Protein AF-A0A7Z0THS2-F1 (afdb_monomer_lite)

pLDDT: mean 91.46, std 7.37, range [55.81, 98.0]

Secondary structure (DSSP, 8-state):
-HHHHHHHHHHHHHHHHHHHS-HHHHHHHHTGGG-SSGGGSPPPHHHHHHHHHHHHHHHHHHHHHHHHHHHHSPPP-

Foldseek 3Di:
DVVVLVVLLVVLVVLLVVLPDDQQVVCVVPPLVVDPCSVVVRDDPVVNNVSSVVSNVSSVVSVVVSVVCVVPPDDDD

Radius of gyration: 17.33 Å; chains: 1; bounding box: 43×18×49 Å

Structure (mmCIF, N/CA/C/O backbone):
data_AF-A0A7Z0THS2-F1
#
_entry.id   AF-A0A7Z0THS2-F1
#
loop_
_atom_site.group_PDB
_atom_site.id
_atom_site.type_symbol
_atom_site.label_atom_id
_atom_site.label_alt_id
_atom_site.label_comp_id
_atom_site.label_asym_id
_atom_site.label_entity_id
_atom_site.label_seq_id
_atom_site.pdbx_PDB_ins_code
_atom_site.Cartn_x
_atom_site.Cartn_y
_atom_site.Cartn_z
_atom_site.occupancy
_atom_site.B_iso_or_equiv
_atom_site.auth_seq_id
_atom_site.auth_comp_id
_atom_site.auth_asym_id
_atom_site.auth_atom_id
_atom_site.pdbx_PDB_model_num
ATOM 1 N N . MET A 1 1 ? 6.666 -3.569 -25.350 1.00 75.94 1 MET A N 1
ATOM 2 C CA . MET A 1 1 ? 6.828 -4.064 -23.961 1.00 75.94 1 MET A CA 1
ATOM 3 C C . MET A 1 1 ? 7.103 -2.949 -22.957 1.00 75.94 1 MET A C 1
ATOM 5 O O . MET A 1 1 ? 6.459 -2.931 -21.919 1.00 75.94 1 MET A O 1
ATOM 9 N N . THR A 1 2 ? 7.961 -1.975 -23.269 1.00 84.50 2 THR A N 1
ATOM 10 C CA . THR A 1 2 ? 8.327 -0.872 -22.357 1.00 84.50 2 THR A CA 1
ATOM 11 C C . THR A 1 2 ? 7.140 -0.080 -21.795 1.00 84.50 2 THR A C 1
ATOM 13 O O . THR A 1 2 ? 7.073 0.134 -20.590 1.00 84.50 2 THR A O 1
ATOM 16 N N . GLY A 1 3 ? 6.156 0.284 -22.629 1.00 86.69 3 GLY A N 1
ATOM 17 C CA . GLY A 1 3 ? 4.966 1.016 -22.169 1.00 86.69 3 GLY A CA 1
ATOM 18 C C . GLY A 1 3 ? 4.128 0.254 -21.134 1.00 86.69 3 GLY A C 1
ATOM 19 O O . GLY A 1 3 ? 3.692 0.843 -20.150 1.00 86.69 3 GLY A O 1
ATOM 20 N N . LEU A 1 4 ? 3.970 -1.065 -21.301 1.00 88.38 4 LEU A N 1
ATOM 21 C CA . LEU A 1 4 ? 3.256 -1.917 -20.340 1.00 88.38 4 LEU A CA 1
ATOM 22 C C . LEU A 1 4 ? 3.994 -2.004 -19.001 1.00 88.38 4 LEU A C 1
ATOM 24 O O . LEU A 1 4 ? 3.357 -1.965 -17.954 1.00 88.38 4 LEU A O 1
ATOM 28 N N . MET A 1 5 ? 5.327 -2.077 -19.026 1.00 89.94 5 MET A N 1
ATOM 29 C CA . MET A 1 5 ? 6.125 -2.127 -17.800 1.00 89.94 5 MET A CA 1
ATOM 30 C C . MET A 1 5 ? 6.072 -0.796 -17.035 1.00 89.94 5 MET A C 1
ATOM 32 O O . MET A 1 5 ? 5.889 -0.797 -15.822 1.00 89.94 5 MET A O 1
ATOM 36 N N . ILE A 1 6 ? 6.158 0.343 -17.735 1.00 92.00 6 ILE A N 1
ATOM 37 C CA . ILE A 1 6 ? 6.003 1.675 -17.124 1.00 92.00 6 ILE A CA 1
ATOM 38 C C . ILE A 1 6 ? 4.602 1.827 -16.525 1.00 92.00 6 ILE A C 1
ATOM 40 O O . ILE A 1 6 ? 4.462 2.260 -15.383 1.00 92.00 6 ILE A O 1
ATOM 44 N N . PHE A 1 7 ? 3.567 1.425 -17.264 1.00 93.75 7 PHE A N 1
ATOM 45 C CA . PHE A 1 7 ? 2.200 1.420 -16.752 1.00 93.75 7 PHE A CA 1
ATOM 46 C C . PHE A 1 7 ? 2.068 0.545 -15.497 1.00 93.75 7 PHE A C 1
ATOM 48 O O . PHE A 1 7 ? 1.504 0.987 -14.499 1.00 93.75 7 PHE A O 1
ATOM 55 N N . GLY A 1 8 ? 2.653 -0.655 -15.505 1.00 93.81 8 GLY A N 1
ATOM 56 C CA . GLY A 1 8 ? 2.685 -1.543 -14.344 1.00 93.81 8 GLY A CA 1
ATOM 57 C C . GLY A 1 8 ? 3.352 -0.902 -13.122 1.00 93.81 8 GLY A C 1
ATOM 58 O O . GLY A 1 8 ? 2.825 -1.008 -12.014 1.00 93.81 8 GLY A O 1
ATOM 59 N N . LEU A 1 9 ? 4.469 -0.189 -13.311 1.00 94.75 9 LEU A N 1
ATOM 60 C CA . LEU A 1 9 ? 5.133 0.545 -12.229 1.00 94.75 9 LEU A CA 1
ATOM 61 C C . LEU A 1 9 ? 4.221 1.633 -11.658 1.00 94.75 9 LEU A C 1
ATOM 63 O O . LEU A 1 9 ? 4.0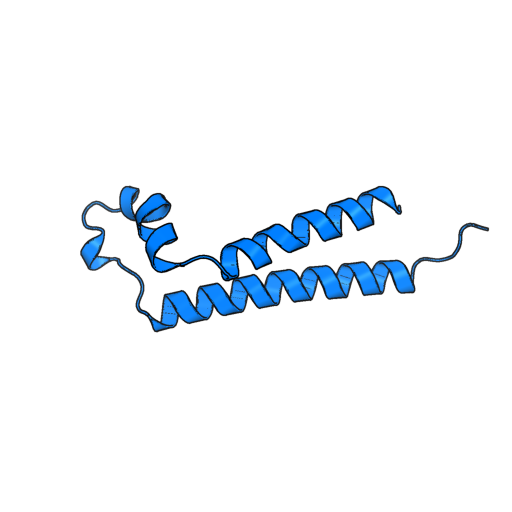86 1.723 -10.441 1.00 94.75 9 LEU A O 1
ATOM 67 N N . LEU A 1 10 ? 3.534 2.405 -12.504 1.00 96.69 10 LEU A N 1
ATOM 68 C CA . LEU A 1 10 ? 2.575 3.415 -12.044 1.00 96.69 10 LEU A CA 1
ATOM 69 C C . LEU A 1 10 ? 1.428 2.787 -11.240 1.00 96.69 10 LEU A C 1
ATOM 71 O O . LEU A 1 10 ? 1.077 3.287 -10.172 1.00 96.69 10 LEU A O 1
ATOM 75 N N . VAL A 1 11 ? 0.888 1.656 -11.703 1.00 95.88 11 VAL A N 1
ATOM 76 C CA . VAL A 1 11 ? -0.160 0.913 -10.985 1.00 95.88 11 VAL A CA 1
ATOM 77 C C . VAL A 1 11 ? 0.342 0.395 -9.635 1.00 95.88 11 VAL A C 1
ATOM 79 O O . VAL A 1 11 ? -0.393 0.452 -8.650 1.00 95.88 11 VAL A O 1
ATOM 82 N N . SER A 1 12 ? 1.600 -0.046 -9.543 1.00 95.12 12 SER A N 1
ATOM 83 C CA . SER A 1 12 ? 2.186 -0.543 -8.290 1.00 95.12 12 SER A CA 1
ATOM 84 C C . SER A 1 12 ? 2.257 0.518 -7.183 1.00 95.12 12 SER A C 1
ATOM 86 O O . SER A 1 12 ? 2.256 0.171 -6.000 1.00 95.12 12 SER A O 1
ATOM 88 N N . LEU A 1 13 ? 2.250 1.809 -7.538 1.00 95.00 13 LEU A N 1
ATOM 89 C CA . LEU A 1 13 ? 2.241 2.911 -6.574 1.00 95.00 13 LEU A CA 1
ATOM 90 C C . LEU A 1 13 ? 0.896 3.039 -5.852 1.00 95.00 13 LEU A C 1
ATOM 92 O O . LEU A 1 13 ? 0.863 3.543 -4.734 1.00 95.00 13 LEU A O 1
ATOM 96 N N . ILE A 1 14 ? -0.203 2.561 -6.445 1.00 96.19 14 ILE A N 1
ATOM 97 C CA . ILE A 1 14 ? -1.554 2.667 -5.874 1.00 96.19 14 ILE A CA 1
ATOM 98 C C . ILE A 1 14 ? -1.647 1.960 -4.511 1.00 96.19 14 ILE A C 1
ATOM 100 O O . ILE A 1 14 ? -1.980 2.631 -3.531 1.00 96.19 14 ILE A O 1
ATOM 104 N N . PRO A 1 15 ? -1.333 0.653 -4.377 1.00 95.19 15 PRO A N 1
ATOM 105 C CA . PRO A 1 15 ? -1.360 -0.005 -3.073 1.00 95.19 15 PRO A CA 1
ATOM 106 C C . PRO A 1 15 ? -0.357 0.615 -2.093 1.00 95.19 15 PRO A C 1
ATOM 108 O O . PRO A 1 15 ? -0.670 0.734 -0.912 1.00 95.19 15 PRO A O 1
ATOM 111 N N . GLY A 1 16 ? 0.804 1.086 -2.563 1.00 93.75 16 GLY A N 1
ATOM 112 C CA . GLY A 1 16 ? 1.798 1.751 -1.717 1.00 93.75 16 GLY A CA 1
ATOM 113 C C . GLY A 1 16 ? 1.262 3.053 -1.120 1.00 93.75 16 GLY A C 1
ATOM 114 O O . GLY A 1 16 ? 1.294 3.237 0.096 1.00 93.75 16 GLY A O 1
ATOM 115 N N . ALA A 1 17 ? 0.682 3.915 -1.957 1.00 95.00 17 ALA A N 1
ATOM 116 C CA . ALA A 1 17 ? 0.029 5.148 -1.536 1.00 95.00 17 ALA A CA 1
ATOM 117 C C . ALA A 1 17 ? -1.125 4.859 -0.570 1.00 95.00 17 ALA A C 1
ATOM 119 O O . ALA A 1 17 ? -1.182 5.458 0.502 1.00 95.00 17 ALA A O 1
ATOM 120 N N . LEU A 1 18 ? -1.989 3.888 -0.889 1.00 94.12 18 LEU A N 1
ATOM 121 C CA . LEU A 1 18 ? -3.070 3.466 0.004 1.00 94.12 18 LEU A CA 1
ATOM 122 C C . LEU A 1 18 ? -2.537 2.975 1.352 1.00 94.12 18 LEU A C 1
ATOM 124 O O . LEU A 1 18 ? -3.107 3.331 2.374 1.00 94.12 18 LEU A O 1
ATOM 128 N N . GLY A 1 19 ? -1.441 2.215 1.388 1.00 92.44 19 GLY A N 1
ATOM 129 C CA . GLY A 1 19 ? -0.817 1.749 2.630 1.00 92.44 19 GLY A CA 1
ATOM 130 C C . GLY A 1 19 ? -0.229 2.875 3.490 1.00 92.44 19 GLY A C 1
ATOM 131 O O . GLY A 1 19 ? -0.146 2.740 4.711 1.00 92.44 19 GLY A O 1
ATOM 132 N N . LEU A 1 20 ? 0.159 4.002 2.890 1.00 93.62 20 LEU A N 1
ATOM 133 C CA . LEU A 1 20 ? 0.673 5.171 3.614 1.00 93.62 20 LEU A CA 1
ATOM 134 C C . LEU A 1 20 ? -0.431 6.072 4.180 1.00 93.62 20 LEU A C 1
ATOM 136 O O . LEU A 1 20 ? -0.172 6.824 5.119 1.00 93.62 20 LEU A O 1
ATOM 140 N N . LEU A 1 21 ? -1.648 5.987 3.645 1.00 94.88 21 LEU A N 1
ATOM 141 C CA . LEU A 1 21 ? 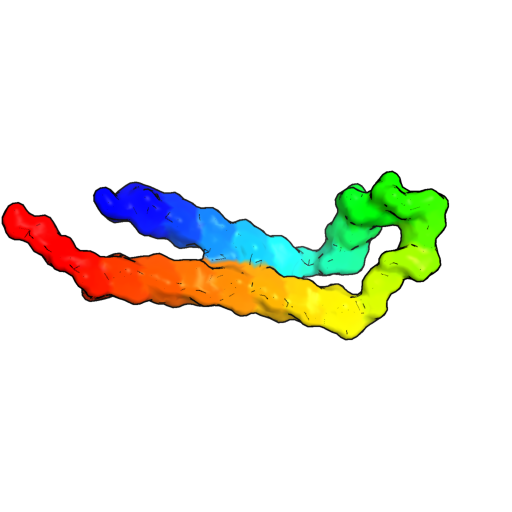-2.798 6.710 4.177 1.00 94.88 21 LEU A CA 1
ATOM 142 C C . LEU A 1 21 ? -3.271 6.119 5.514 1.00 94.88 21 LEU A C 1
ATOM 144 O O . LEU A 1 21 ? -3.057 4.945 5.832 1.00 94.88 21 LEU A O 1
ATOM 148 N N . ASP A 1 22 ? -3.973 6.950 6.283 1.00 92.06 22 ASP A N 1
ATOM 149 C CA . ASP A 1 22 ? -4.635 6.543 7.520 1.00 92.06 22 ASP A CA 1
ATOM 150 C C . ASP A 1 22 ? -5.744 5.517 7.220 1.00 92.06 22 ASP A C 1
ATOM 152 O O . ASP A 1 22 ? -6.825 5.855 6.723 1.00 92.06 22 ASP A O 1
ATOM 156 N N . GLN A 1 23 ? -5.456 4.247 7.528 1.00 92.69 23 GLN A N 1
ATOM 157 C CA . GLN A 1 23 ? -6.360 3.122 7.282 1.00 92.69 23 GLN A CA 1
ATOM 158 C C . GLN A 1 23 ? -7.676 3.260 8.048 1.00 92.69 23 GLN A C 1
ATOM 160 O O . GLN A 1 23 ? -8.729 2.932 7.502 1.00 92.69 23 GLN A O 1
ATOM 165 N N . LYS A 1 24 ? -7.637 3.787 9.278 1.00 93.06 24 LYS A N 1
ATOM 166 C CA . LYS A 1 24 ? -8.831 3.967 10.108 1.00 93.06 24 LYS A CA 1
ATOM 167 C C . LYS A 1 24 ? -9.743 5.018 9.491 1.00 93.06 24 LYS A C 1
ATOM 169 O O . LYS A 1 24 ? -10.938 4.784 9.312 1.00 93.06 24 LYS A O 1
ATOM 174 N N . LYS A 1 25 ? -9.175 6.148 9.062 1.00 92.81 25 LYS A N 1
ATOM 175 C CA . LYS A 1 25 ? -9.934 7.196 8.366 1.00 92.81 25 LYS A CA 1
ATOM 176 C C . LYS A 1 25 ? -10.530 6.702 7.047 1.00 92.81 25 LYS A C 1
ATOM 178 O O . LYS A 1 25 ? -11.664 7.049 6.719 1.00 92.81 25 LYS A O 1
ATOM 183 N N . MET A 1 26 ? -9.790 5.900 6.281 1.00 93.00 26 MET A N 1
ATOM 184 C CA . MET A 1 26 ? -10.304 5.309 5.041 1.00 93.00 26 MET A CA 1
ATOM 185 C C . MET A 1 26 ? -11.430 4.311 5.300 1.00 93.00 26 MET A C 1
ATOM 187 O O . MET A 1 26 ? -12.436 4.333 4.591 1.00 93.00 26 MET A O 1
ATOM 191 N N . TRP A 1 27 ? -11.300 3.478 6.329 1.00 94.38 27 TRP A N 1
ATOM 192 C CA . TRP A 1 27 ? -12.347 2.542 6.716 1.00 94.38 27 TRP A CA 1
ATOM 193 C C . TRP A 1 27 ? -13.644 3.275 7.072 1.00 94.38 27 TRP A C 1
ATOM 195 O O . TRP A 1 27 ? -14.691 2.960 6.506 1.00 94.38 27 TRP A O 1
ATOM 205 N N . TRP A 1 28 ? -13.566 4.336 7.880 1.00 94.31 28 TRP A N 1
ATOM 206 C CA . TRP A 1 28 ? -14.730 5.162 8.220 1.00 94.31 28 TRP A CA 1
ATOM 207 C C . TRP A 1 28 ? -15.359 5.865 7.009 1.00 94.31 28 TRP A C 1
ATOM 209 O O . TRP A 1 28 ? -16.573 6.031 6.945 1.00 94.31 28 TRP A O 1
ATOM 219 N N . ARG A 1 29 ? -14.561 6.250 6.008 1.00 93.81 29 ARG A N 1
ATOM 220 C CA . ARG A 1 29 ? -15.072 6.903 4.791 1.00 93.81 29 ARG A CA 1
ATOM 221 C C . ARG A 1 29 ? -15.739 5.943 3.811 1.00 93.81 29 ARG A C 1
ATOM 223 O O . ARG A 1 29 ? -16.707 6.323 3.156 1.00 93.81 29 ARG A O 1
ATOM 230 N N . PHE A 1 30 ? -15.205 4.734 3.662 1.00 92.44 30 PHE A N 1
ATOM 231 C CA . PHE A 1 30 ? -15.592 3.844 2.564 1.00 92.44 30 PHE A CA 1
ATOM 232 C C . PHE A 1 30 ? -16.282 2.559 3.010 1.00 92.44 30 PHE A C 1
ATOM 234 O O . PHE A 1 30 ? -17.161 2.089 2.292 1.00 92.44 30 PHE A O 1
ATOM 241 N N . GLN A 1 31 ? -15.902 1.994 4.157 1.00 91.00 31 GLN A N 1
ATOM 242 C CA . GLN A 1 31 ? -16.428 0.715 4.637 1.00 91.00 31 GLN A CA 1
ATOM 243 C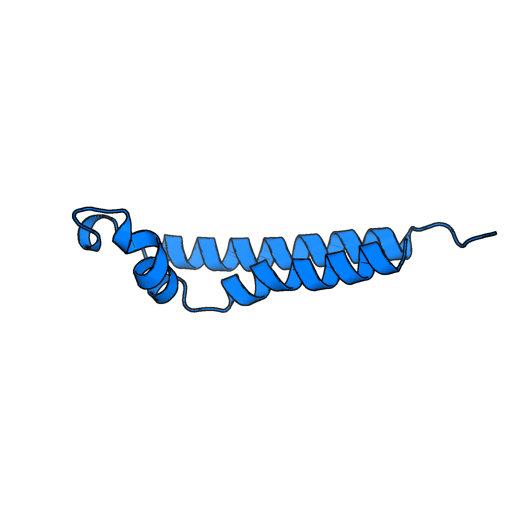 C . GLN A 1 31 ? -17.495 0.863 5.715 1.00 91.00 31 GLN A C 1
ATOM 245 O O . GLN A 1 31 ? -18.451 0.095 5.691 1.00 91.00 31 GLN A O 1
ATOM 250 N N . ALA A 1 32 ? -17.388 1.850 6.609 1.00 92.81 32 ALA A N 1
ATOM 251 C CA . ALA A 1 32 ? -18.359 2.041 7.690 1.00 92.81 32 ALA A CA 1
ATOM 252 C C . ALA A 1 32 ? -19.799 2.155 7.169 1.00 92.81 32 ALA A C 1
ATOM 254 O O . ALA A 1 32 ? -20.704 1.563 7.741 1.00 92.81 32 ALA A O 1
ATOM 255 N N . LYS A 1 33 ? -20.001 2.813 6.020 1.00 93.38 33 LYS A N 1
ATOM 256 C CA . L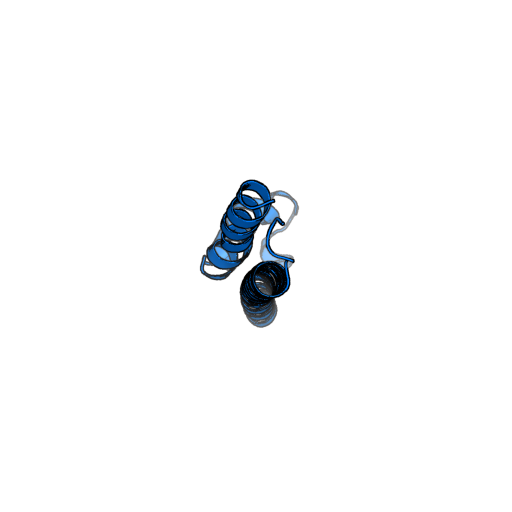YS A 1 33 ? -21.316 2.953 5.369 1.00 93.38 33 LYS A CA 1
ATOM 257 C C . LYS A 1 33 ? -21.999 1.630 4.987 1.00 93.38 33 LYS A C 1
ATOM 259 O O . LYS A 1 33 ? -23.185 1.639 4.689 1.00 93.38 33 LYS A O 1
ATOM 264 N N . ASN A 1 34 ? -21.260 0.520 4.947 1.00 92.50 34 ASN A N 1
ATOM 265 C CA . ASN A 1 34 ? -21.797 -0.799 4.606 1.00 92.50 34 ASN A CA 1
ATOM 266 C C . ASN A 1 34 ? -22.317 -1.561 5.838 1.00 92.50 34 ASN A C 1
ATOM 268 O O . ASN A 1 34 ? -22.864 -2.650 5.686 1.00 92.50 34 ASN A O 1
ATOM 272 N N . TYR A 1 35 ? -22.137 -1.019 7.046 1.00 91.50 35 TYR A N 1
ATOM 273 C CA . TYR A 1 35 ? -22.556 -1.644 8.297 1.00 91.50 35 TYR A CA 1
ATOM 274 C C . TYR A 1 35 ? -23.676 -0.834 8.957 1.00 91.50 35 TYR A C 1
ATOM 276 O O . TYR A 1 35 ? -23.616 0.390 9.000 1.00 91.50 35 TYR A O 1
ATOM 284 N N . ALA A 1 36 ? -24.676 -1.522 9.519 1.00 89.88 36 ALA A N 1
ATOM 285 C CA . ALA A 1 36 ? -25.751 -0.879 10.285 1.00 89.88 36 ALA A CA 1
ATOM 286 C C . ALA A 1 36 ? -25.244 -0.251 11.599 1.00 89.88 36 ALA A C 1
ATOM 288 O O . ALA A 1 36 ? -25.749 0.784 12.022 1.00 89.88 36 ALA A O 1
ATOM 289 N N . HIS A 1 37 ? -24.219 -0.865 12.201 1.00 91.25 37 HIS A N 1
ATOM 290 C CA . HIS A 1 37 ? -23.571 -0.439 13.445 1.00 91.25 37 HIS A CA 1
ATOM 291 C C . HIS A 1 37 ? -22.043 -0.442 13.269 1.00 91.25 37 HIS A C 1
ATOM 293 O O . HIS A 1 37 ? -21.377 -1.421 13.623 1.00 91.25 37 HIS A O 1
ATOM 299 N N . PRO A 1 38 ? -21.466 0.594 12.635 1.00 88.75 38 PRO A N 1
ATOM 300 C CA . PRO A 1 38 ? -20.052 0.613 12.268 1.00 88.75 38 PRO A CA 1
ATOM 301 C C . PRO A 1 38 ? -19.112 0.541 13.475 1.00 88.75 38 PRO A C 1
ATOM 303 O O . PRO A 1 38 ? -18.113 -0.165 13.433 1.00 88.75 38 PRO A O 1
ATOM 306 N N . GLU A 1 39 ? -19.448 1.206 14.574 1.00 89.56 39 GLU A N 1
ATOM 307 C CA . GLU A 1 39 ? -18.647 1.239 15.801 1.00 89.56 39 GLU A CA 1
ATOM 308 C C . GLU A 1 39 ? -18.385 -0.148 16.414 1.00 89.56 39 GLU A C 1
ATOM 310 O O . GLU A 1 39 ? -17.344 -0.356 17.031 1.00 89.56 39 GLU A O 1
ATOM 315 N N . HIS A 1 40 ? -19.277 -1.116 16.190 1.00 90.06 40 HIS A N 1
ATOM 316 C CA . HIS A 1 40 ? -19.116 -2.494 16.666 1.00 90.06 40 HIS A CA 1
ATOM 317 C C . 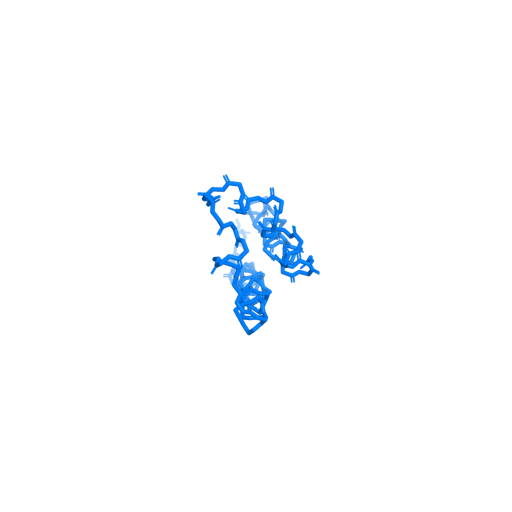HIS A 1 40 ? -18.259 -3.356 15.728 1.00 90.06 40 HIS A C 1
ATOM 319 O O . HIS A 1 40 ? -17.694 -4.363 16.149 1.00 90.06 40 HIS A O 1
ATOM 325 N N . ASN A 1 41 ? -18.157 -2.953 14.461 1.00 89.81 41 ASN A N 1
ATOM 326 C CA . ASN A 1 41 ? -17.444 -3.674 13.408 1.00 89.81 41 ASN A CA 1
ATOM 327 C C . ASN A 1 41 ? -16.119 -2.997 13.032 1.00 89.81 41 ASN A C 1
ATOM 329 O O . ASN A 1 41 ? -15.486 -3.397 12.050 1.00 89.81 41 ASN A O 1
ATOM 333 N N . GLU A 1 42 ? -15.701 -1.969 13.780 1.00 91.50 42 GLU A N 1
ATOM 334 C CA . GLU A 1 42 ? -14.422 -1.306 13.558 1.00 91.50 42 GLU A CA 1
ATOM 335 C C . GLU A 1 42 ? -13.276 -2.322 13.744 1.00 91.50 42 GLU A C 1
ATOM 337 O O . GLU A 1 42 ? -13.181 -2.984 14.782 1.00 91.50 42 GLU A O 1
ATOM 342 N N . PRO A 1 43 ? -12.381 -2.467 12.751 1.00 90.94 43 PRO A N 1
ATOM 343 C CA . PRO A 1 43 ? -11.206 -3.310 12.884 1.00 90.94 43 PRO A CA 1
ATOM 344 C C . PRO A 1 43 ? -10.322 -2.881 14.060 1.00 90.94 43 PRO A C 1
ATOM 346 O O . PRO A 1 43 ? -10.147 -1.697 14.338 1.00 90.94 43 PRO A O 1
ATOM 349 N N . SER A 1 44 ? -9.675 -3.849 14.710 1.00 92.19 44 SER A N 1
ATOM 350 C CA . SER A 1 44 ? -8.685 -3.546 15.746 1.00 92.19 44 SER A CA 1
ATOM 351 C C . SER A 1 44 ? -7.469 -2.800 15.180 1.00 92.19 44 SER A C 1
ATOM 353 O O . SER A 1 44 ? -7.129 -2.925 13.999 1.00 92.19 44 SER A O 1
ATOM 355 N N . GLU A 1 45 ? -6.728 -2.088 16.034 1.00 92.00 45 GLU A N 1
ATOM 356 C CA . GLU A 1 45 ? -5.498 -1.387 15.625 1.00 92.00 45 GLU A CA 1
ATOM 357 C C . GLU A 1 45 ? -4.482 -2.321 14.950 1.00 92.00 45 GLU A C 1
ATOM 359 O O . GLU A 1 45 ? -3.849 -1.972 13.950 1.00 92.00 45 GLU A O 1
ATOM 364 N N . GLY A 1 46 ? -4.371 -3.556 15.450 1.00 93.12 46 GLY A N 1
ATOM 365 C CA . GLY A 1 46 ? -3.534 -4.588 14.845 1.00 93.12 46 GLY A CA 1
ATOM 366 C C . GLY A 1 46 ? -3.988 -4.973 13.435 1.00 93.12 46 GLY A C 1
ATOM 367 O O . GLY A 1 46 ? -3.146 -5.216 12.571 1.00 93.12 46 GLY A O 1
ATOM 368 N N . ALA A 1 47 ? -5.297 -4.993 13.167 1.00 92.62 47 ALA A N 1
ATOM 369 C CA . ALA A 1 47 ? -5.828 -5.251 11.832 1.00 92.62 47 ALA A CA 1
ATOM 370 C C . ALA A 1 47 ? -5.488 -4.111 10.860 1.00 92.62 47 ALA A C 1
ATOM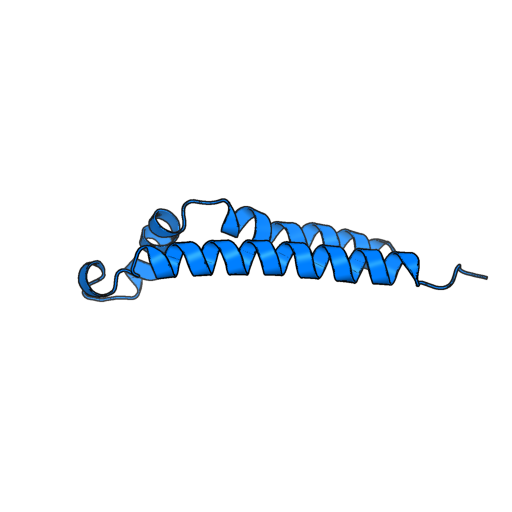 372 O O . ALA A 1 47 ? -4.989 -4.388 9.768 1.00 92.62 47 ALA A O 1
ATOM 373 N N . PHE A 1 48 ? -5.636 -2.848 11.278 1.00 93.94 48 PHE A N 1
ATOM 374 C CA . PHE A 1 48 ? -5.218 -1.695 10.472 1.00 93.94 48 PHE A CA 1
ATOM 375 C C . PHE A 1 48 ? -3.715 -1.705 10.177 1.00 93.94 48 PHE A C 1
ATOM 377 O O . PHE A 1 48 ? -3.298 -1.479 9.038 1.00 93.94 48 PHE A O 1
ATOM 384 N N . ARG A 1 49 ? -2.883 -2.032 11.174 1.00 94.19 49 ARG A N 1
ATOM 385 C CA . ARG A 1 49 ? -1.432 -2.156 10.985 1.00 94.19 49 ARG A CA 1
ATOM 386 C C . ARG A 1 49 ? -1.081 -3.273 10.002 1.00 94.19 49 ARG A C 1
ATOM 388 O O . ARG A 1 49 ? -0.243 -3.059 9.128 1.00 94.19 49 ARG A O 1
ATOM 395 N N . ARG A 1 50 ? -1.725 -4.441 10.108 1.00 95.00 50 ARG A N 1
ATOM 396 C CA . ARG A 1 50 ? -1.537 -5.547 9.155 1.00 95.00 50 ARG A CA 1
ATOM 397 C C . ARG A 1 50 ? -1.949 -5.150 7.743 1.00 95.00 50 ARG A C 1
ATOM 399 O O . ARG A 1 50 ? -1.200 -5.424 6.814 1.00 95.00 50 ARG A O 1
ATOM 406 N N . GLN A 1 51 ? -3.084 -4.473 7.584 1.00 94.50 51 GLN A N 1
ATOM 407 C CA . GLN A 1 51 ? -3.558 -4.010 6.279 1.00 94.50 51 GLN A CA 1
ATOM 408 C C . GLN A 1 51 ? -2.575 -3.025 5.638 1.00 94.50 51 GLN A C 1
ATOM 410 O O . GLN A 1 51 ? -2.219 -3.182 4.472 1.00 94.50 51 GLN A O 1
ATOM 415 N N . ARG A 1 52 ? -2.060 -2.069 6.420 1.00 95.25 52 ARG A N 1
ATOM 416 C CA . ARG A 1 52 ? -0.999 -1.153 5.987 1.00 95.25 52 ARG A CA 1
ATOM 417 C C . ARG A 1 52 ? 0.249 -1.896 5.511 1.00 95.25 52 ARG A C 1
ATOM 419 O O . ARG A 1 52 ? 0.736 -1.622 4.418 1.00 95.25 52 ARG A O 1
ATOM 426 N N . ILE A 1 53 ? 0.757 -2.833 6.313 1.00 96.94 53 ILE A N 1
ATOM 427 C CA . ILE A 1 53 ? 1.947 -3.621 5.959 1.00 96.94 53 ILE A CA 1
ATOM 428 C C . ILE A 1 53 ? 1.688 -4.428 4.684 1.00 96.94 53 ILE A C 1
ATOM 430 O O . ILE A 1 53 ? 2.501 -4.383 3.770 1.00 96.94 53 ILE A O 1
ATOM 434 N N . ALA A 1 54 ? 0.539 -5.101 4.583 1.00 97.00 54 ALA A N 1
ATOM 435 C CA . ALA A 1 54 ? 0.179 -5.895 3.414 1.00 97.00 54 ALA A CA 1
ATOM 436 C C . ALA A 1 54 ? 0.131 -5.054 2.129 1.00 97.00 54 ALA A C 1
ATOM 438 O O . ALA A 1 54 ? 0.672 -5.472 1.110 1.00 97.00 54 ALA A O 1
ATOM 439 N N . LEU A 1 55 ? -0.456 -3.854 2.179 1.00 97.00 55 LEU A N 1
ATOM 440 C CA . LEU A 1 55 ? -0.518 -2.933 1.040 1.00 97.00 55 LEU A CA 1
ATOM 441 C C . LEU A 1 55 ? 0.873 -2.461 0.592 1.00 97.00 55 LEU A C 1
ATOM 443 O O . LEU A 1 55 ? 1.177 -2.478 -0.601 1.00 97.00 55 LEU A O 1
ATOM 447 N N . ILE A 1 56 ? 1.739 -2.101 1.544 1.00 96.31 56 ILE A N 1
ATOM 448 C CA . ILE A 1 56 ? 3.121 -1.695 1.252 1.00 96.31 56 ILE A CA 1
ATOM 449 C C . ILE A 1 56 ? 3.917 -2.872 0.674 1.00 96.31 56 ILE A C 1
ATOM 451 O O . ILE A 1 56 ? 4.569 -2.722 -0.356 1.00 96.31 56 ILE A O 1
ATOM 455 N N . CYS A 1 57 ? 3.831 -4.057 1.281 1.00 98.00 57 CYS A N 1
ATOM 456 C CA . CYS A 1 57 ? 4.502 -5.256 0.781 1.00 98.00 57 CYS A CA 1
ATOM 457 C C . CYS A 1 57 ? 4.009 -5.646 -0.617 1.00 98.00 57 CYS A C 1
ATOM 459 O O . CYS A 1 57 ? 4.819 -6.010 -1.462 1.00 98.00 57 CYS A O 1
ATOM 461 N N . CYS A 1 58 ? 2.707 -5.526 -0.884 1.00 97.62 58 CYS A N 1
ATOM 462 C CA . CYS A 1 58 ? 2.124 -5.768 -2.202 1.00 97.62 58 CYS A CA 1
ATOM 463 C C . CYS A 1 58 ? 2.699 -4.810 -3.261 1.00 97.62 58 CYS A C 1
ATOM 465 O O . CYS A 1 58 ? 3.144 -5.252 -4.318 1.00 97.62 58 CYS A O 1
ATOM 467 N N . SER A 1 59 ? 2.776 -3.512 -2.946 1.00 97.56 59 SER A N 1
ATOM 468 C CA . SER A 1 59 ? 3.411 -2.503 -3.806 1.00 97.56 59 SER A CA 1
ATOM 469 C C . SER A 1 59 ? 4.868 -2.849 -4.117 1.00 97.56 59 SER A C 1
ATOM 471 O O . SER A 1 59 ? 5.250 -2.934 -5.283 1.00 97.56 59 SER A O 1
ATOM 473 N N . LEU A 1 60 ? 5.665 -3.139 -3.083 1.00 97.88 60 LEU A N 1
ATOM 474 C CA . LEU A 1 60 ? 7.074 -3.506 -3.239 1.00 97.88 60 LEU A CA 1
ATOM 475 C C . LEU A 1 60 ? 7.252 -4.808 -4.027 1.00 97.88 60 LEU A C 1
ATOM 477 O O . LEU A 1 60 ? 8.158 -4.900 -4.855 1.00 97.88 60 LEU A O 1
ATOM 481 N N . GLY A 1 61 ? 6.382 -5.796 -3.811 1.00 97.69 61 GLY A N 1
ATOM 482 C CA . GLY A 1 61 ? 6.378 -7.049 -4.561 1.00 97.69 61 GLY A CA 1
ATOM 483 C C . GLY A 1 61 ? 6.148 -6.818 -6.053 1.00 97.69 61 GLY A C 1
ATOM 484 O O . GLY A 1 61 ? 6.907 -7.333 -6.871 1.00 97.69 61 GLY A O 1
ATOM 485 N N . PHE A 1 62 ? 5.169 -5.981 -6.414 1.00 96.69 62 PHE A N 1
ATOM 486 C CA . PHE A 1 62 ? 4.930 -5.618 -7.812 1.00 96.69 62 PHE A CA 1
ATOM 487 C C . PHE A 1 62 ? 6.099 -4.858 -8.432 1.00 96.69 62 PHE A C 1
ATOM 489 O O . PHE A 1 62 ? 6.518 -5.207 -9.534 1.00 96.69 62 PHE A O 1
ATOM 496 N N . VAL A 1 63 ? 6.656 -3.864 -7.733 1.00 96.88 63 VAL A N 1
ATOM 497 C CA . VAL A 1 63 ? 7.843 -3.136 -8.212 1.00 96.88 63 VAL A CA 1
ATOM 498 C C . VAL A 1 63 ? 8.987 -4.112 -8.471 1.00 96.88 63 VAL A C 1
ATOM 500 O O . VAL A 1 63 ? 9.566 -4.104 -9.554 1.00 96.88 63 VAL A O 1
ATOM 503 N N . THR A 1 64 ? 9.270 -4.992 -7.510 1.00 97.25 64 THR A N 1
ATOM 504 C CA . THR A 1 64 ? 10.354 -5.979 -7.608 1.00 97.25 64 THR A CA 1
ATOM 505 C C . THR A 1 64 ? 10.147 -6.906 -8.800 1.00 97.25 64 THR A C 1
ATOM 507 O O . THR A 1 64 ? 11.069 -7.102 -9.589 1.00 97.25 64 THR A O 1
ATOM 510 N N . LEU A 1 65 ? 8.931 -7.431 -8.973 1.00 95.50 65 LEU A N 1
ATOM 511 C CA . LEU A 1 65 ? 8.585 -8.301 -10.093 1.00 95.50 65 LEU A CA 1
ATOM 512 C C . LEU A 1 65 ? 8.780 -7.596 -11.441 1.00 95.50 65 LEU A C 1
ATOM 514 O O . LEU A 1 65 ? 9.382 -8.162 -12.348 1.00 95.50 65 LEU A O 1
ATOM 518 N N . ILE A 1 66 ? 8.292 -6.362 -11.579 1.00 94.19 66 ILE A N 1
ATOM 519 C CA . ILE A 1 66 ? 8.370 -5.619 -12.842 1.00 94.19 66 ILE A CA 1
ATOM 520 C C . ILE A 1 66 ? 9.818 -5.251 -13.169 1.00 94.19 66 ILE A C 1
ATOM 522 O O . ILE A 1 66 ? 10.246 -5.423 -14.308 1.00 94.19 66 ILE A O 1
ATOM 526 N N . VAL A 1 67 ? 10.590 -4.797 -12.180 1.00 93.69 67 VAL A N 1
ATOM 527 C CA . VAL A 1 67 ? 12.019 -4.500 -12.354 1.00 93.69 67 VAL A CA 1
ATOM 528 C C . VAL A 1 67 ? 12.785 -5.761 -12.752 1.00 93.69 67 VAL A C 1
ATOM 530 O O . VAL A 1 67 ? 13.605 -5.717 -13.666 1.00 93.69 67 VAL A O 1
ATOM 533 N N . TRP A 1 68 ? 12.483 -6.899 -12.126 1.00 94.06 68 TRP A N 1
ATOM 534 C CA . TRP A 1 68 ? 13.084 -8.180 -12.489 1.00 94.06 68 TRP A CA 1
ATOM 535 C C . TRP A 1 68 ? 12.745 -8.597 -13.928 1.00 94.06 68 TRP A C 1
ATOM 537 O O . TRP A 1 68 ? 13.634 -8.997 -14.681 1.00 94.06 68 TRP A O 1
ATOM 547 N N . LEU A 1 69 ? 11.487 -8.439 -14.351 1.00 91.25 69 LEU A N 1
ATOM 548 C CA . LEU A 1 69 ? 11.072 -8.707 -15.731 1.00 91.25 69 LEU A CA 1
ATOM 549 C C . LEU A 1 69 ? 11.748 -7.766 -16.736 1.00 91.25 69 LEU A C 1
ATOM 551 O O . LEU A 1 69 ? 12.122 -8.201 -17.818 1.00 91.25 69 LEU A O 1
ATOM 555 N N . MET A 1 70 ? 11.928 -6.488 -16.393 1.00 88.00 70 MET A N 1
ATOM 556 C CA . MET A 1 70 ? 12.671 -5.543 -17.231 1.00 88.00 70 MET A CA 1
ATOM 557 C C . MET A 1 70 ? 14.143 -5.945 -17.375 1.00 88.00 70 MET A C 1
ATOM 559 O O . MET A 1 70 ? 14.685 -5.870 -18.472 1.00 88.00 70 MET A O 1
ATOM 563 N N . ALA A 1 71 ? 14.779 -6.383 -16.287 1.00 88.44 71 ALA A N 1
ATOM 564 C CA . ALA A 1 71 ? 16.188 -6.775 -16.281 1.00 88.44 71 ALA A CA 1
ATOM 565 C C . ALA A 1 71 ? 16.458 -8.082 -17.045 1.00 88.44 71 ALA A C 1
ATOM 567 O O . ALA A 1 71 ? 17.561 -8.285 -17.545 1.00 88.44 71 ALA A O 1
ATOM 568 N N . THR A 1 72 ? 15.464 -8.967 -17.126 1.00 88.75 72 THR A N 1
ATOM 569 C CA . THR A 1 72 ? 15.566 -10.275 -17.795 1.00 88.75 72 THR A CA 1
ATOM 570 C C . THR A 1 72 ? 14.947 -10.292 -19.193 1.00 88.75 72 THR A C 1
ATOM 572 O O . THR A 1 72 ? 15.011 -11.313 -19.878 1.00 88.75 72 THR A O 1
ATOM 575 N N . ALA A 1 73 ? 14.364 -9.176 -19.641 1.00 80.50 73 ALA A N 1
ATOM 576 C CA . ALA A 1 73 ? 13.801 -9.071 -20.978 1.00 80.50 73 ALA A CA 1
ATOM 577 C C . ALA A 1 73 ? 14.921 -9.161 -22.036 1.00 80.50 73 ALA A C 1
ATOM 579 O O . ALA A 1 73 ? 15.895 -8.408 -21.955 1.00 80.50 73 ALA A O 1
ATOM 580 N N . PRO A 1 74 ? 14.799 -10.044 -23.045 1.00 72.00 74 PRO A N 1
ATOM 581 C CA . PRO A 1 74 ? 15.778 -10.126 -24.120 1.00 72.00 74 PRO A CA 1
ATOM 582 C C . PRO A 1 74 ? 15.808 -8.811 -24.908 1.00 72.00 74 PRO A C 1
ATOM 584 O O . PRO A 1 74 ? 14.761 -8.243 -25.233 1.00 72.00 74 PRO A O 1
ATOM 587 N N . SER A 1 75 ? 17.011 -8.318 -25.210 1.00 66.38 75 SER A N 1
ATOM 588 C CA . SER A 1 75 ? 17.195 -7.139 -26.059 1.00 66.38 75 SER A CA 1
ATOM 589 C C . SER A 1 75 ? 16.593 -7.398 -27.444 1.00 66.38 75 SER A C 1
ATOM 591 O O . SER A 1 75 ? 16.821 -8.484 -27.984 1.00 66.38 75 SER A O 1
ATOM 593 N N . PRO A 1 76 ? 15.856 -6.440 -28.035 1.00 64.88 76 PRO A N 1
ATOM 594 C CA . PRO A 1 76 ? 15.370 -6.595 -29.399 1.00 64.88 76 PRO A CA 1
ATOM 595 C C . PRO A 1 76 ? 16.577 -6.721 -30.338 1.00 64.88 76 PRO A C 1
ATOM 597 O O . PRO A 1 76 ? 17.413 -5.819 -30.386 1.00 64.88 76 PRO A O 1
ATOM 600 N N . SER A 1 77 ? 16.682 -7.876 -30.997 1.00 55.81 77 SER A N 1
ATOM 601 C CA . SER A 1 77 ? 17.630 -8.167 -32.079 1.00 55.81 77 SER A CA 1
ATOM 602 C C . SER A 1 77 ? 17.324 -7.353 -33.326 1.00 55.81 77 SER A C 1
ATOM 604 O O . SER A 1 77 ? 16.113 -7.286 -33.650 1.00 55.81 77 SER A O 1
#

Sequence (77 aa):
MTGLMIFGLLVSLIPGALGLLDQKKMWWRFQAKNYAHPEHNEPSEGAFRRQRIALICCSLGFVTLIVWLMATAPSPS